Protein AF-A0AB34Z694-F1 (afdb_monomer_lite)

Seq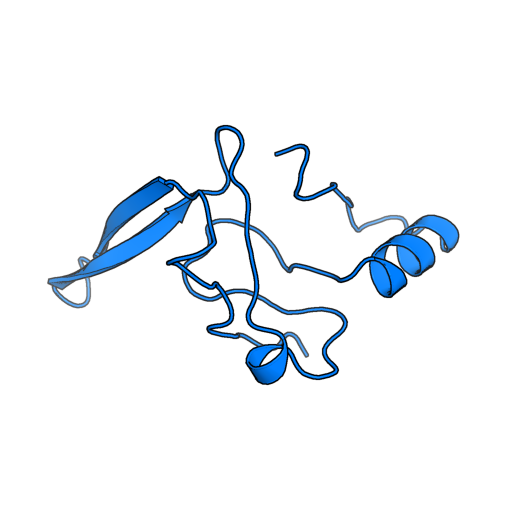uence (88 aa):
MTRWLYALDESDSRVQIEIKHDYETGEDHNFYSVSGGASLVFNREVVGNAHIFRQSRLGTEAICDRVLFDALSAAQLSGPSLRDAADL

Secondary structure (DSSP, 8-state):
-PPEE--B-TTT-B-EEEEEE-TTT--EEEEEE-TTT-B--B-HHHHTT-SEEEETTBSS--EE-HHHHHHHHHTT-SS-----GGG-

Foldseek 3Di:
DAAEFQFWDPVPKAWDWDWDQDPVVRDIDTATELPDQIGTDGHCVRCPPPQWHHYPRYPDDIDGDPVVVVVVVVVVDDDDDDDDSRVD

Structure (mmCIF, N/CA/C/O backbone):
data_AF-A0AB34Z694-F1
#
_entry.id   AF-A0AB34Z694-F1
#
loop_
_atom_site.group_PDB
_atom_site.id
_atom_site.type_symbol
_atom_site.label_atom_id
_atom_site.label_alt_id
_atom_site.label_comp_id
_atom_site.label_asym_id
_atom_site.label_entity_id
_atom_site.label_seq_id
_atom_site.pdbx_PDB_ins_code
_atom_site.Cartn_x
_atom_site.Cartn_y
_atom_site.Cartn_z
_atom_site.occupancy
_atom_site.B_iso_or_equiv
_atom_site.auth_seq_id
_atom_site.auth_comp_id
_atom_site.auth_asym_id
_atom_site.auth_atom_id
_atom_site.pdbx_PDB_model_num
ATOM 1 N N . MET A 1 1 ? 0.914 13.562 -10.105 1.00 52.72 1 MET A N 1
ATOM 2 C CA . MET A 1 1 ? -0.444 13.590 -9.521 1.00 52.72 1 MET A CA 1
ATOM 3 C C . MET A 1 1 ? -0.637 12.275 -8.780 1.00 52.72 1 MET A C 1
ATOM 5 O O . MET A 1 1 ? -0.667 11.246 -9.438 1.00 52.72 1 MET A O 1
ATOM 9 N N . THR A 1 2 ? -0.672 12.274 -7.447 1.00 61.69 2 THR A N 1
ATOM 10 C CA . THR A 1 2 ? -0.826 11.033 -6.664 1.00 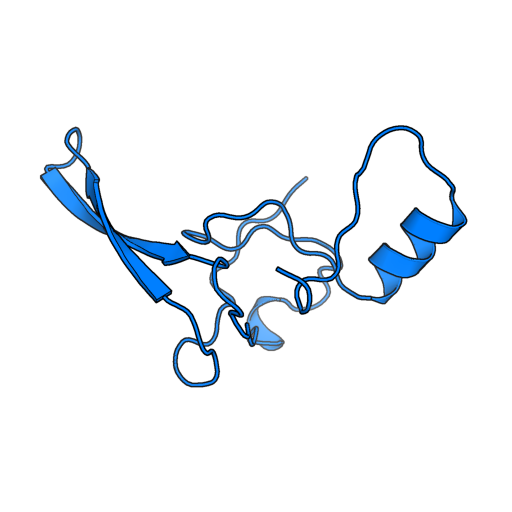61.69 2 THR A CA 1
ATOM 11 C C . THR A 1 2 ? -2.305 10.824 -6.358 1.00 61.69 2 THR A C 1
ATOM 13 O O . THR A 1 2 ? -2.937 11.702 -5.774 1.00 61.69 2 THR A O 1
ATOM 16 N N . ARG A 1 3 ? -2.871 9.695 -6.799 1.00 84.81 3 ARG A N 1
ATOM 17 C CA . ARG A 1 3 ? -4.289 9.361 -6.608 1.00 84.81 3 ARG A CA 1
ATOM 18 C C . ARG A 1 3 ? -4.476 8.670 -5.257 1.00 84.81 3 ARG A C 1
ATOM 20 O O . ARG A 1 3 ? -3.739 7.737 -4.946 1.00 84.81 3 ARG A O 1
ATOM 27 N N . TRP A 1 4 ? -5.457 9.125 -4.485 1.00 90.94 4 TRP A N 1
ATOM 28 C CA . TRP A 1 4 ? -5.895 8.459 -3.259 1.00 90.94 4 TRP A CA 1
ATOM 29 C C . TRP A 1 4 ? -6.996 7.454 -3.587 1.00 90.94 4 TRP A C 1
ATOM 31 O O . TRP A 1 4 ? -7.927 7.792 -4.321 1.00 90.94 4 TRP A O 1
ATOM 41 N N . LEU A 1 5 ? -6.877 6.232 -3.073 1.00 92.44 5 LEU A N 1
ATOM 42 C CA . LEU A 1 5 ? -7.806 5.128 -3.314 1.00 92.44 5 LEU A CA 1
ATOM 43 C C . LEU A 1 5 ? -8.269 4.487 -2.003 1.00 92.44 5 LEU A C 1
ATOM 45 O O . LEU A 1 5 ? -7.572 4.537 -0.991 1.00 92.44 5 LEU A O 1
ATOM 49 N N . TYR A 1 6 ? -9.436 3.846 -2.067 1.00 91.56 6 TYR A N 1
ATOM 50 C CA . TYR A 1 6 ? -9.951 2.922 -1.055 1.00 91.56 6 TYR A CA 1
ATOM 51 C C . TYR A 1 6 ? -9.930 1.508 -1.637 1.00 91.56 6 TYR A C 1
ATOM 53 O O . TYR A 1 6 ? -10.966 0.943 -1.965 1.00 91.56 6 TYR A O 1
ATOM 61 N N . ALA A 1 7 ? -8.726 0.989 -1.872 1.00 94.00 7 ALA A N 1
ATOM 62 C CA . ALA A 1 7 ? -8.519 -0.272 -2.572 1.00 94.00 7 ALA A CA 1
ATOM 63 C C . ALA A 1 7 ? -8.208 -1.449 -1.642 1.00 94.00 7 ALA A C 1
ATOM 65 O O . ALA A 1 7 ? -8.252 -2.577 -2.110 1.00 94.00 7 ALA A O 1
ATOM 66 N N . LEU A 1 8 ? -7.865 -1.224 -0.370 1.00 93.31 8 LEU A N 1
ATOM 67 C CA . LEU A 1 8 ? -7.579 -2.314 0.567 1.00 93.31 8 LEU A CA 1
ATOM 68 C C . LEU A 1 8 ? -8.799 -3.232 0.718 1.00 93.31 8 LEU A C 1
ATOM 70 O O . LEU A 1 8 ? -9.891 -2.767 1.036 1.00 93.31 8 LEU A O 1
ATOM 74 N N . ASP A 1 9 ? -8.597 -4.525 0.496 1.00 93.81 9 ASP A N 1
ATOM 75 C CA . ASP A 1 9 ? -9.568 -5.561 0.809 1.00 93.81 9 ASP A CA 1
ATOM 76 C C . ASP A 1 9 ? -9.375 -5.998 2.260 1.00 93.81 9 ASP A C 1
ATOM 78 O O . ASP A 1 9 ? -8.446 -6.737 2.577 1.00 93.81 9 ASP A O 1
ATOM 82 N N . GLU A 1 10 ? -10.218 -5.507 3.162 1.00 89.81 10 GLU A N 1
ATOM 83 C CA . GLU A 1 10 ? -10.112 -5.837 4.587 1.00 89.81 10 GLU A CA 1
ATOM 84 C C . GLU A 1 10 ? -10.399 -7.310 4.895 1.00 89.81 10 GLU A C 1
ATOM 86 O O . GLU A 1 10 ? -9.954 -7.800 5.929 1.00 89.81 10 GLU A O 1
ATOM 91 N N . SER A 1 11 ? -11.130 -8.015 4.025 1.00 91.25 11 SER A N 1
ATOM 92 C CA . SER A 1 11 ? -11.508 -9.414 4.264 1.00 91.25 11 SER A CA 1
ATOM 93 C C . SER A 1 11 ? -10.366 -10.367 3.930 1.00 91.25 11 SER A C 1
ATOM 95 O O . SER A 1 11 ? -10.144 -11.336 4.654 1.00 91.25 11 SER A O 1
ATOM 97 N N . ASP A 1 12 ? -9.618 -10.056 2.869 1.00 94.19 12 ASP A N 1
ATOM 98 C CA . ASP A 1 12 ? -8.490 -10.869 2.406 1.00 94.19 12 ASP A CA 1
ATOM 99 C C . ASP A 1 12 ? -7.123 -10.359 2.901 1.00 94.19 12 ASP A C 1
ATOM 101 O O . ASP A 1 12 ? -6.103 -11.026 2.713 1.00 94.19 12 ASP A O 1
ATOM 105 N N . SER A 1 13 ? -7.072 -9.195 3.558 1.00 91.62 13 SER A N 1
ATOM 106 C CA . SER A 1 13 ? -5.842 -8.650 4.143 1.00 91.62 13 SER A CA 1
ATOM 107 C C . SER A 1 13 ? -5.642 -9.080 5.594 1.00 91.62 13 SER A C 1
ATOM 109 O O . SER A 1 13 ? -6.564 -9.106 6.405 1.00 91.62 13 SER A O 1
ATOM 111 N N . ARG A 1 14 ? -4.382 -9.298 5.975 1.00 91.44 14 ARG A N 1
ATOM 112 C CA . ARG A 1 14 ? -3.957 -9.371 7.375 1.00 91.44 14 ARG A CA 1
ATOM 113 C C . ARG A 1 14 ? -3.328 -8.042 7.764 1.00 91.44 14 ARG A C 1
ATOM 115 O O . ARG A 1 14 ? -2.177 -7.789 7.422 1.00 91.44 14 ARG A O 1
ATOM 122 N N . VAL A 1 15 ? -4.056 -7.209 8.495 1.00 89.50 15 VAL A N 1
ATOM 123 C CA . VAL A 1 15 ? -3.581 -5.878 8.889 1.00 89.50 15 VAL A CA 1
ATOM 124 C C . VAL A 1 15 ? -4.027 -5.540 10.306 1.00 89.50 15 VAL A C 1
ATOM 126 O O . VAL A 1 15 ? -5.105 -5.948 10.736 1.00 89.50 15 VAL A O 1
ATOM 129 N N . GLN A 1 16 ? -3.197 -4.809 11.048 1.00 88.75 16 GLN A N 1
ATOM 130 C CA . GLN A 1 16 ? -3.592 -4.299 12.356 1.00 88.75 16 GLN A CA 1
ATOM 131 C C . GLN A 1 16 ? -4.400 -3.011 12.178 1.00 88.75 16 GLN A C 1
ATOM 133 O O . GLN A 1 16 ? -4.008 -2.130 11.413 1.00 88.75 16 GLN A O 1
ATOM 138 N N . ILE A 1 17 ? -5.520 -2.897 12.892 1.00 89.75 17 ILE A N 1
ATOM 139 C CA . ILE A 1 17 ? -6.356 -1.694 12.895 1.00 89.75 17 ILE A CA 1
ATOM 140 C C . ILE A 1 17 ? -6.073 -0.911 14.176 1.00 89.75 17 ILE A C 1
ATOM 142 O O . ILE A 1 17 ? -6.247 -1.419 15.284 1.00 89.75 17 ILE A O 1
ATOM 146 N N . GLU A 1 18 ? -5.641 0.331 14.012 1.00 88.81 18 GLU A N 1
ATOM 147 C CA . GLU A 1 18 ? -5.478 1.315 15.074 1.00 88.81 18 GLU A CA 1
ATOM 148 C C . GLU A 1 18 ? -6.632 2.313 15.004 1.00 88.81 18 GLU A C 1
ATOM 150 O O . GLU A 1 18 ? -6.925 2.855 13.941 1.00 88.81 18 GLU A O 1
ATOM 155 N N . ILE A 1 19 ? -7.282 2.587 16.131 1.00 90.31 19 ILE A N 1
ATOM 156 C CA . ILE A 1 19 ? -8.307 3.630 16.203 1.00 90.31 19 ILE A CA 1
ATOM 157 C C . ILE A 1 19 ? -7.619 4.924 16.628 1.00 90.31 19 ILE A C 1
ATOM 159 O O . ILE A 1 19 ? -6.949 4.966 17.662 1.00 90.31 19 ILE A O 1
ATOM 163 N N . LYS A 1 20 ? -7.775 5.978 15.828 1.00 87.50 20 LYS A N 1
ATOM 164 C CA . LYS A 1 20 ? -7.310 7.324 16.161 1.00 87.50 20 LYS A CA 1
ATOM 165 C C . LYS A 1 20 ? -8.500 8.253 16.296 1.00 87.50 20 LYS A C 1
ATOM 167 O O . LYS A 1 20 ? -9.310 8.348 15.380 1.00 87.50 20 LYS A O 1
ATOM 172 N N . HIS A 1 21 ? -8.550 8.941 17.427 1.00 91.25 21 HIS A N 1
ATOM 173 C CA . HIS A 1 21 ? -9.532 9.981 17.675 1.00 91.25 21 HIS A CA 1
ATOM 174 C C . HIS A 1 21 ? -9.109 11.271 16.971 1.00 91.25 21 HIS A C 1
ATOM 176 O O . HIS A 1 21 ? -7.990 11.758 17.176 1.00 91.25 21 HIS A O 1
ATOM 182 N N . ASP A 1 22 ? -9.992 11.813 16.144 1.00 90.00 22 ASP A N 1
ATOM 183 C CA . ASP A 1 22 ? -9.865 13.140 15.566 1.00 90.00 22 ASP A CA 1
ATOM 184 C C . ASP A 1 22 ? -10.476 14.159 16.536 1.00 90.00 22 ASP A C 1
ATOM 186 O O . ASP A 1 22 ? -11.690 14.250 16.694 1.00 90.00 22 ASP A O 1
ATOM 190 N N . TYR A 1 23 ? -9.620 14.937 17.198 1.00 89.19 23 TYR A N 1
ATOM 191 C CA . TYR A 1 23 ? -10.050 15.949 18.166 1.00 89.19 23 TYR A CA 1
ATOM 192 C C . TYR A 1 23 ? -10.700 17.184 17.518 1.00 89.19 23 TYR A C 1
ATOM 194 O O . TYR A 1 23 ? -11.323 17.970 18.232 1.00 89.19 23 TYR A O 1
ATOM 202 N N . GLU A 1 24 ? -10.550 17.390 16.205 1.00 91.12 24 GLU A N 1
ATOM 203 C CA . GLU A 1 24 ? -11.180 18.503 15.485 1.00 91.12 24 GLU A CA 1
ATOM 204 C C . GLU A 1 24 ? -12.634 18.175 15.131 1.00 91.12 24 GLU A C 1
ATOM 206 O O . GLU A 1 24 ? -13.516 19.021 15.289 1.00 91.12 24 GLU A O 1
ATOM 211 N N . THR A 1 25 ? -12.893 16.947 14.675 1.00 90.88 25 THR A N 1
ATOM 212 C CA . THR A 1 25 ? -14.239 16.488 14.287 1.00 90.88 25 THR A CA 1
ATOM 213 C C . THR A 1 25 ? -14.982 15.772 15.418 1.00 90.88 25 THR A C 1
ATOM 215 O O . THR A 1 25 ? -16.212 15.725 15.412 1.00 90.88 25 THR A O 1
ATOM 218 N N . GLY A 1 26 ? -14.254 15.257 16.412 1.00 93.69 26 GLY A N 1
ATOM 219 C CA . GLY A 1 26 ? -14.772 14.418 17.492 1.00 93.69 26 GLY A CA 1
ATOM 220 C C . GLY A 1 26 ? -15.044 12.969 17.075 1.00 93.69 26 GLY A C 1
ATOM 221 O O . GLY A 1 26 ? -15.676 12.236 17.838 1.00 93.69 26 GLY A O 1
ATOM 222 N N . GLU A 1 27 ? -14.615 12.555 15.880 1.00 92.75 27 GLU A N 1
ATOM 223 C CA . GLU A 1 27 ? -14.859 11.218 15.336 1.00 92.75 27 GLU A CA 1
ATOM 224 C C . GLU A 1 27 ? -13.670 10.271 15.543 1.00 92.75 27 GLU A C 1
ATOM 226 O O . GLU A 1 27 ? -12.506 10.667 15.536 1.00 92.75 27 GLU A O 1
ATOM 231 N N . ASP A 1 28 ? -13.967 8.979 15.672 1.00 91.62 28 ASP A N 1
ATOM 232 C CA . ASP A 1 28 ? -12.952 7.930 15.656 1.00 91.62 28 ASP A CA 1
ATOM 233 C C . ASP A 1 28 ? -12.729 7.431 14.223 1.00 91.62 28 ASP A C 1
ATOM 235 O O . ASP A 1 28 ? -13.665 7.140 13.468 1.00 91.62 28 ASP A O 1
ATOM 239 N N . HIS A 1 29 ? -11.464 7.297 13.835 1.00 87.81 29 HIS A N 1
ATOM 240 C CA . HIS A 1 29 ? -11.067 6.815 12.521 1.00 87.81 29 HIS A CA 1
ATOM 241 C C . HIS A 1 29 ? -10.155 5.599 12.624 1.00 87.81 29 HIS A C 1
ATOM 243 O O . HIS A 1 29 ? -9.148 5.601 13.332 1.00 87.81 29 HIS A O 1
ATOM 249 N N . ASN A 1 30 ? -10.481 4.574 11.841 1.00 88.19 30 ASN A N 1
ATOM 250 C CA . ASN A 1 30 ? -9.626 3.407 11.677 1.00 88.19 30 ASN A CA 1
ATOM 251 C C . ASN A 1 30 ? -8.424 3.767 10.805 1.00 88.19 30 ASN A C 1
ATOM 253 O O . ASN A 1 30 ? -8.588 4.309 9.712 1.00 88.19 30 ASN A O 1
ATOM 257 N N . PHE A 1 31 ? -7.235 3.413 11.269 1.00 88.69 31 PHE A N 1
ATOM 258 C CA . PHE A 1 31 ? -5.987 3.454 10.528 1.00 88.69 31 PHE A CA 1
ATOM 259 C C . PHE A 1 31 ? -5.417 2.046 10.422 1.00 88.69 31 PHE A C 1
ATOM 261 O O . PHE A 1 31 ? -5.340 1.311 11.402 1.00 88.69 31 PHE A O 1
ATOM 268 N N . TYR A 1 32 ? -5.000 1.676 9.219 1.00 89.19 32 TYR A N 1
ATOM 269 C CA . TYR A 1 32 ? -4.396 0.381 8.951 1.00 89.19 32 TYR A CA 1
ATOM 270 C C . TYR A 1 32 ? -2.882 0.497 9.140 1.00 89.19 32 TYR A C 1
ATOM 272 O O . TYR A 1 32 ? -2.217 1.300 8.475 1.00 89.19 32 TYR A O 1
ATOM 280 N N . SER A 1 33 ? -2.340 -0.295 10.058 1.00 85.94 33 SER A N 1
ATOM 281 C CA . SER A 1 33 ? -0.914 -0.357 10.361 1.00 85.94 33 SER A CA 1
ATOM 282 C C . SER A 1 33 ? -0.263 -1.486 9.570 1.00 85.94 33 SER A C 1
ATOM 284 O O . SER A 1 33 ? -0.721 -2.627 9.598 1.00 85.94 33 SER A O 1
ATOM 286 N N . VAL A 1 34 ? 0.807 -1.152 8.847 1.00 83.62 34 VAL A N 1
ATOM 287 C CA . VAL A 1 34 ? 1.598 -2.116 8.059 1.00 83.62 34 VAL A CA 1
ATOM 288 C C . VAL A 1 34 ? 2.682 -2.812 8.883 1.00 83.62 34 VAL A C 1
ATOM 290 O O . VAL A 1 34 ? 3.322 -3.738 8.399 1.00 83.62 34 VAL A O 1
ATOM 293 N N . SER A 1 35 ? 2.882 -2.374 10.126 1.00 82.00 35 SER A N 1
ATOM 294 C CA . SER A 1 35 ? 3.878 -2.929 11.037 1.00 82.00 35 SER A CA 1
ATOM 295 C C . SER A 1 35 ? 3.520 -4.357 11.461 1.00 82.00 35 SER A C 1
ATOM 297 O O . SER A 1 35 ? 2.352 -4.673 11.684 1.00 82.00 35 SER A O 1
ATOM 299 N N . GLY A 1 36 ? 4.534 -5.205 11.657 1.00 78.19 36 GLY A N 1
ATOM 300 C CA . GLY A 1 36 ? 4.355 -6.530 12.263 1.00 78.19 36 GLY A CA 1
ATOM 301 C C . GLY A 1 36 ? 3.939 -7.631 11.285 1.00 78.19 36 GLY A C 1
ATOM 302 O O . GLY A 1 36 ? 3.223 -8.554 11.677 1.00 78.19 36 GLY A O 1
ATOM 303 N N . GLY A 1 37 ? 4.384 -7.561 10.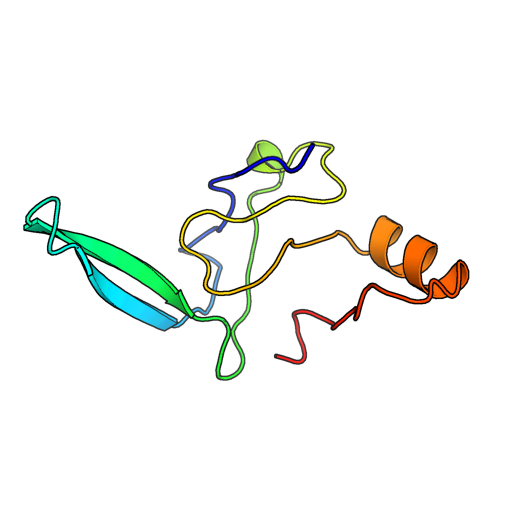026 1.00 79.62 37 GLY A N 1
ATOM 304 C CA . GLY A 1 37 ? 4.112 -8.593 9.024 1.00 79.62 37 GLY A CA 1
ATOM 305 C C . GLY A 1 37 ? 2.697 -8.523 8.454 1.00 79.62 37 GLY A C 1
ATOM 306 O O . GLY A 1 37 ? 2.029 -9.557 8.297 1.00 79.62 37 GLY A O 1
ATOM 307 N N . ALA A 1 38 ? 2.218 -7.312 8.166 1.00 86.56 38 ALA A N 1
ATOM 308 C CA . ALA A 1 38 ? 0.963 -7.130 7.454 1.00 86.56 38 ALA A CA 1
ATOM 309 C C . ALA A 1 38 ? 1.020 -7.790 6.063 1.00 86.56 38 ALA A C 1
ATOM 311 O O . ALA A 1 38 ? 2.056 -7.835 5.407 1.00 86.56 38 ALA A O 1
ATOM 312 N N . SER A 1 39 ? -0.113 -8.308 5.603 1.00 89.44 39 SER A N 1
ATOM 313 C CA . SER A 1 39 ? -0.306 -8.783 4.236 1.00 89.44 39 SER A CA 1
ATOM 314 C C . SER A 1 39 ? -1.483 -8.023 3.653 1.00 89.44 39 SER A 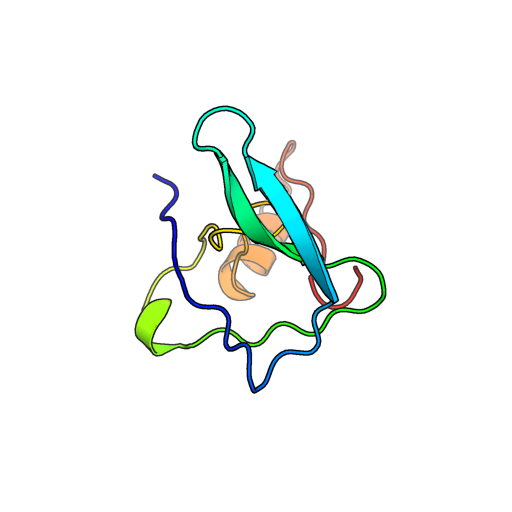C 1
ATOM 316 O O . SER A 1 39 ? -2.596 -8.123 4.165 1.00 89.44 39 SER A O 1
ATOM 318 N N . LEU A 1 40 ? -1.218 -7.206 2.637 1.00 90.75 40 LEU A N 1
ATOM 319 C CA . LEU A 1 40 ? -2.207 -6.308 2.056 1.00 90.75 40 LEU A CA 1
ATOM 320 C C . LEU A 1 40 ? -2.666 -6.855 0.709 1.00 90.75 40 LEU A C 1
ATOM 322 O O . LEU A 1 40 ? -1.858 -7.069 -0.196 1.00 90.75 40 LEU A O 1
ATOM 326 N N . VAL A 1 41 ? -3.972 -7.029 0.571 1.00 93.12 41 VAL A N 1
ATOM 327 C CA . VAL A 1 41 ? -4.633 -7.369 -0.683 1.00 93.12 41 VAL A CA 1
ATOM 328 C C . VAL A 1 41 ? -5.382 -6.132 -1.157 1.00 93.12 41 VAL A C 1
ATOM 330 O O . VAL A 1 41 ? -6.122 -5.512 -0.397 1.00 93.12 41 VAL A O 1
ATOM 333 N N . PHE A 1 42 ? -5.165 -5.739 -2.412 1.00 92.94 42 PHE A N 1
ATOM 334 C CA . PHE A 1 42 ? -5.838 -4.588 -3.010 1.00 92.94 42 PHE A CA 1
ATOM 335 C C . PHE A 1 42 ? -6.811 -5.033 -4.101 1.00 92.94 42 PHE A C 1
ATOM 337 O O . PHE A 1 42 ? -6.448 -5.783 -5.010 1.00 92.94 42 PHE A O 1
ATOM 344 N N . ASN A 1 43 ? -8.032 -4.507 -4.047 1.00 94.62 43 ASN A N 1
ATOM 345 C CA . ASN A 1 43 ? -9.071 -4.715 -5.040 1.00 94.62 43 ASN A CA 1
ATOM 346 C C . ASN A 1 43 ? -8.649 -4.143 -6.397 1.00 94.62 43 ASN A C 1
ATOM 348 O O . ASN A 1 43 ? -8.590 -2.926 -6.604 1.00 94.62 43 ASN A O 1
ATOM 352 N N . ARG A 1 44 ? -8.376 -5.046 -7.346 1.00 92.25 44 ARG A N 1
ATOM 353 C CA . ARG A 1 44 ? -7.865 -4.712 -8.685 1.00 92.25 44 ARG A CA 1
ATOM 354 C C . ARG A 1 44 ? -8.778 -3.769 -9.458 1.00 92.25 44 ARG A C 1
ATOM 356 O O . ARG A 1 44 ? -8.277 -2.917 -10.181 1.00 92.25 44 ARG A O 1
ATOM 363 N N . GLU A 1 45 ? -10.090 -3.885 -9.283 1.00 93.75 45 GLU A N 1
ATOM 364 C CA . GLU A 1 45 ? -11.058 -3.009 -9.952 1.00 93.75 45 GLU A CA 1
ATOM 365 C C . GLU A 1 45 ? -10.958 -1.555 -9.470 1.00 93.75 45 GLU A C 1
ATOM 367 O O . GLU A 1 45 ? -11.079 -0.627 -10.270 1.00 93.75 45 GLU A O 1
ATOM 372 N N . VAL A 1 46 ? -10.662 -1.341 -8.182 1.00 94.50 46 VAL A N 1
ATOM 373 C CA . VAL A 1 46 ? -10.489 0.002 -7.606 1.00 94.50 46 VAL A CA 1
ATOM 374 C C . VAL A 1 46 ? -9.147 0.609 -8.020 1.00 94.50 46 VAL A C 1
ATOM 376 O O . VAL A 1 46 ? -9.078 1.795 -8.363 1.00 94.50 46 VAL A O 1
ATOM 379 N N . VAL A 1 47 ? -8.081 -0.200 -8.010 1.00 93.25 47 VAL A N 1
ATOM 380 C CA . VAL A 1 47 ? -6.745 0.216 -8.473 1.00 93.25 47 VAL A CA 1
ATOM 381 C C . VAL A 1 47 ? -6.777 0.560 -9.964 1.00 93.25 47 VAL A C 1
ATOM 383 O O . VAL A 1 47 ? -6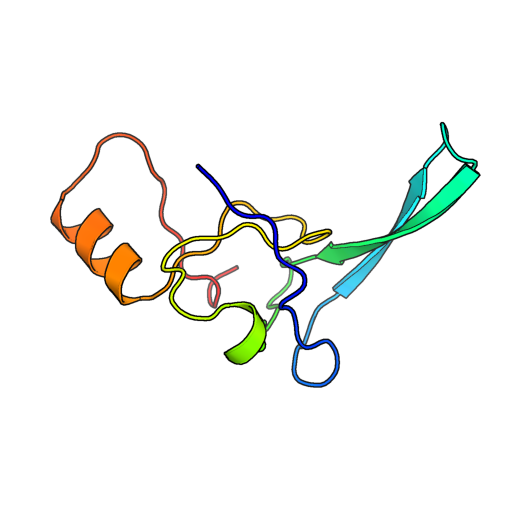.280 1.612 -10.376 1.00 93.25 47 VAL A O 1
ATOM 386 N N . GLY A 1 48 ? -7.418 -0.281 -10.775 1.00 92.62 48 GLY A N 1
ATOM 387 C CA . GLY A 1 48 ? -7.462 -0.137 -12.224 1.00 92.62 48 GLY A CA 1
ATOM 388 C C . GLY A 1 48 ? -6.056 -0.149 -12.828 1.00 92.62 48 GLY A C 1
ATOM 389 O O . GLY A 1 48 ? -5.225 -0.981 -12.481 1.00 92.62 48 GLY A O 1
ATOM 390 N N . ASN A 1 49 ? -5.775 0.812 -13.710 1.00 92.00 49 ASN A N 1
ATOM 391 C CA . ASN A 1 49 ? -4.494 0.917 -14.422 1.00 92.00 49 ASN A CA 1
ATOM 392 C C . ASN A 1 49 ? -3.447 1.786 -13.693 1.00 92.00 49 ASN A C 1
ATOM 394 O O . ASN A 1 49 ? -2.520 2.295 -14.323 1.00 92.00 49 ASN A O 1
ATOM 398 N N . ALA A 1 50 ? -3.618 2.056 -12.394 1.00 91.88 50 ALA A N 1
ATOM 399 C CA . ALA A 1 50 ? -2.669 2.882 -11.651 1.00 91.88 50 ALA A CA 1
ATOM 400 C C . ALA A 1 50 ? -1.431 2.070 -11.238 1.00 91.88 50 ALA A C 1
ATOM 402 O O . ALA A 1 50 ? -1.532 1.143 -10.443 1.00 91.88 50 ALA A O 1
ATOM 403 N N . HIS A 1 51 ? -0.255 2.496 -11.704 1.00 92.19 51 HIS A N 1
ATOM 404 C CA . HIS A 1 51 ? 1.037 1.934 -11.284 1.00 92.19 51 HIS A CA 1
ATOM 405 C C . HIS A 1 51 ? 1.513 2.439 -9.913 1.00 92.19 51 HIS A C 1
ATOM 407 O O . HIS A 1 51 ? 2.393 1.839 -9.302 1.00 92.19 51 HIS A O 1
ATOM 413 N N . ILE A 1 52 ? 0.959 3.559 -9.434 1.00 92.56 52 ILE A N 1
ATOM 414 C CA . ILE A 1 52 ? 1.246 4.144 -8.121 1.00 92.56 52 ILE A CA 1
ATOM 415 C C . ILE A 1 52 ? -0.003 4.817 -7.552 1.00 92.56 52 ILE A C 1
ATOM 417 O O . ILE A 1 52 ? -0.715 5.533 -8.263 1.00 92.56 52 ILE A O 1
ATOM 421 N N . PHE A 1 53 ? -0.265 4.620 -6.265 1.00 93.69 53 PHE A N 1
ATOM 422 C CA . PHE A 1 53 ? -1.380 5.246 -5.559 1.00 93.69 53 PHE A CA 1
ATOM 423 C C . PHE A 1 53 ? -1.092 5.379 -4.062 1.00 93.69 53 PHE A C 1
ATOM 425 O O . PHE A 1 53 ? -0.169 4.771 -3.529 1.00 93.69 53 PHE A O 1
ATOM 432 N N . ARG A 1 54 ? -1.892 6.187 -3.364 1.00 92.38 54 ARG A N 1
ATOM 433 C CA . ARG A 1 54 ? -1.927 6.214 -1.898 1.00 92.38 54 ARG A CA 1
ATOM 434 C C . ARG A 1 54 ? -3.205 5.552 -1.413 1.00 92.38 54 ARG A C 1
ATOM 436 O O . ARG A 1 54 ? -4.291 5.902 -1.874 1.00 92.38 54 ARG A O 1
ATOM 443 N N . GLN A 1 55 ? -3.074 4.603 -0.496 1.00 91.81 55 GLN A N 1
ATOM 444 C CA . GLN A 1 55 ? -4.225 4.000 0.160 1.00 91.81 55 GLN A CA 1
ATOM 445 C C . GLN A 1 55 ? -4.689 4.919 1.290 1.00 91.81 55 GLN A C 1
ATOM 447 O O . GLN A 1 55 ? -3.906 5.301 2.160 1.00 91.81 55 GLN A O 1
ATOM 452 N N . SER A 1 56 ? -5.970 5.274 1.277 1.00 88.56 56 SER A N 1
ATOM 453 C CA . SER A 1 56 ? -6.561 6.060 2.355 1.00 88.56 56 SER A CA 1
ATOM 454 C C . SER A 1 56 ? -6.467 5.303 3.679 1.00 88.56 56 SER A C 1
ATOM 456 O O . SER A 1 56 ? -6.686 4.090 3.722 1.00 88.56 56 SER A O 1
ATOM 458 N N . ARG A 1 57 ? -6.140 6.030 4.754 1.00 87.25 57 ARG A N 1
ATOM 459 C CA . ARG A 1 57 ? -6.021 5.515 6.130 1.00 87.25 57 ARG A CA 1
ATOM 460 C C . ARG A 1 57 ? -4.949 4.437 6.342 1.00 87.25 57 ARG A C 1
ATOM 462 O O . ARG A 1 57 ? -4.876 3.868 7.425 1.00 87.25 57 ARG A O 1
ATOM 469 N N . LEU A 1 58 ? -4.095 4.160 5.358 1.00 88.56 58 LEU A N 1
ATOM 470 C CA . LEU A 1 58 ? -2.947 3.271 5.530 1.00 88.56 58 LEU A CA 1
ATOM 471 C C . LEU A 1 58 ? -1.750 4.086 6.023 1.00 88.56 58 LEU A C 1
ATOM 473 O O . LEU A 1 58 ? -1.399 5.097 5.418 1.00 88.56 58 LEU A O 1
ATOM 477 N N . GLY A 1 59 ? -1.115 3.649 7.109 1.00 79.12 59 GLY A N 1
ATOM 478 C CA . GLY A 1 59 ? 0.022 4.332 7.735 1.00 79.12 59 GLY A CA 1
ATOM 479 C C . GLY A 1 59 ? 1.345 4.233 6.964 1.00 79.12 59 GLY A C 1
ATOM 480 O O . GLY A 1 59 ? 2.396 4.181 7.593 1.00 79.12 59 GLY A O 1
ATOM 481 N N . THR A 1 60 ? 1.311 4.158 5.632 1.00 82.44 60 THR A N 1
ATOM 482 C CA . THR A 1 60 ? 2.496 4.014 4.774 1.00 82.44 60 THR A CA 1
ATOM 483 C C . THR A 1 60 ? 2.504 5.038 3.639 1.00 82.44 60 THR A C 1
ATOM 485 O O . THR A 1 60 ? 1.524 5.746 3.397 1.00 82.44 60 THR A O 1
ATOM 488 N N . GLU A 1 61 ? 3.636 5.12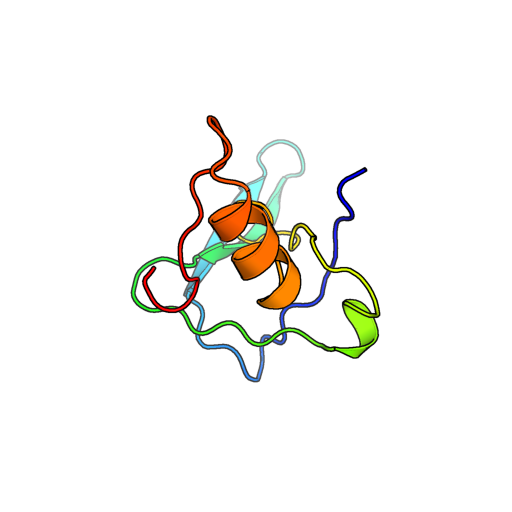3 2.948 1.00 87.12 61 GLU A N 1
ATOM 489 C CA . GLU A 1 61 ? 3.809 5.971 1.774 1.00 87.12 61 GLU A CA 1
ATOM 490 C C . GLU A 1 61 ? 3.041 5.438 0.551 1.00 87.12 61 GLU A C 1
ATOM 492 O O . GLU A 1 61 ? 2.238 4.508 0.625 1.00 87.12 61 GLU A O 1
ATOM 497 N N . ALA A 1 62 ? 3.239 6.069 -0.607 1.00 90.19 62 ALA A N 1
ATOM 498 C CA . ALA A 1 62 ? 2.630 5.593 -1.841 1.00 90.19 62 ALA A CA 1
ATOM 499 C C . ALA A 1 62 ? 3.039 4.140 -2.150 1.00 90.19 62 ALA A C 1
ATOM 501 O O . ALA A 1 62 ? 4.204 3.764 -2.038 1.00 90.19 62 ALA A O 1
ATOM 502 N N . ILE A 1 63 ? 2.065 3.352 -2.591 1.00 90.62 63 ILE A N 1
ATOM 503 C CA . ILE A 1 63 ? 2.230 1.970 -3.028 1.00 90.62 63 ILE A CA 1
ATOM 504 C C . ILE A 1 63 ? 2.414 1.982 -4.539 1.00 90.62 63 ILE A C 1
ATOM 506 O O . ILE A 1 63 ? 1.678 2.679 -5.243 1.00 90.62 63 ILE A O 1
ATOM 510 N N . CYS A 1 64 ? 3.371 1.204 -5.037 1.00 91.38 64 CYS A N 1
ATOM 511 C CA . CYS A 1 64 ? 3.555 0.976 -6.464 1.00 91.38 64 CYS A CA 1
ATOM 512 C C . CYS A 1 64 ? 3.474 -0.510 -6.803 1.00 91.38 64 CYS A C 1
ATOM 514 O O . CYS A 1 64 ? 3.712 -1.367 -5.952 1.00 91.38 64 CYS A O 1
ATOM 516 N N . ASP A 1 65 ? 3.109 -0.805 -8.047 1.00 91.25 65 ASP A N 1
ATOM 517 C CA . ASP A 1 65 ? 3.168 -2.169 -8.553 1.00 91.25 65 ASP A CA 1
ATOM 518 C C . ASP A 1 65 ? 4.605 -2.595 -8.884 1.00 91.25 65 ASP A C 1
ATOM 520 O O . ASP A 1 65 ? 5.554 -1.803 -8.880 1.00 91.25 65 ASP A O 1
ATOM 524 N N . ARG A 1 66 ? 4.767 -3.887 -9.189 1.00 90.06 66 ARG A N 1
ATOM 525 C CA . ARG A 1 66 ? 6.086 -4.452 -9.470 1.00 90.06 66 ARG A CA 1
ATOM 526 C C . ARG A 1 66 ? 6.731 -3.867 -10.729 1.00 90.06 66 ARG A C 1
ATOM 528 O O . ARG A 1 66 ? 7.946 -3.710 -10.765 1.00 90.06 66 ARG A O 1
ATOM 535 N N . VAL A 1 67 ? 5.927 -3.505 -11.729 1.00 92.81 67 VAL A N 1
ATOM 536 C CA . VAL A 1 67 ? 6.419 -2.936 -12.991 1.00 92.81 67 VAL A CA 1
ATOM 537 C C . VAL A 1 67 ? 7.107 -1.598 -12.733 1.00 92.81 67 VAL A C 1
ATOM 539 O O . VAL A 1 67 ? 8.227 -1.377 -13.195 1.00 92.81 67 VAL A O 1
ATOM 542 N N . LEU A 1 68 ? 6.469 -0.717 -11.960 1.00 91.00 68 LEU A N 1
ATOM 543 C CA . LEU A 1 68 ? 7.061 0.564 -11.600 1.00 91.00 68 LEU A CA 1
ATOM 544 C C . LEU A 1 68 ? 8.233 0.396 -10.628 1.00 91.00 68 LEU A C 1
ATOM 546 O O . LEU A 1 68 ? 9.240 1.082 -10.791 1.00 91.00 68 LEU A O 1
ATOM 550 N N . PHE A 1 69 ? 8.145 -0.528 -9.668 1.00 90.75 69 PHE A N 1
ATOM 551 C CA . PHE A 1 69 ? 9.260 -0.847 -8.771 1.00 90.75 69 PHE A CA 1
ATOM 552 C C . PHE A 1 69 ? 10.523 -1.234 -9.552 1.00 90.75 69 PHE A C 1
ATOM 554 O O . PHE A 1 69 ? 11.593 -0.666 -9.319 1.00 90.75 69 PHE A O 1
ATOM 561 N N . ASP A 1 70 ? 10.407 -2.167 -10.500 1.00 91.69 70 ASP A N 1
ATOM 562 C CA . ASP A 1 70 ? 11.541 -2.647 -11.291 1.00 91.69 70 ASP A CA 1
ATOM 563 C C . ASP A 1 70 ? 12.095 -1.527 -12.192 1.00 91.69 70 ASP A C 1
ATOM 565 O O . ASP A 1 70 ? 13.311 -1.345 -12.276 1.00 91.69 70 ASP A O 1
ATOM 569 N N . ALA A 1 71 ? 11.222 -0.713 -12.799 1.00 91.69 71 ALA A N 1
ATOM 570 C CA . ALA A 1 71 ? 11.631 0.430 -13.616 1.00 91.69 71 ALA A CA 1
ATOM 571 C C . ALA A 1 71 ? 12.395 1.495 -12.806 1.00 91.69 71 ALA A C 1
ATOM 573 O O . ALA A 1 71 ? 13.439 1.978 -13.249 1.00 91.69 71 ALA A O 1
ATOM 574 N N . LEU A 1 72 ? 11.907 1.847 -11.610 1.00 89.88 72 LEU A N 1
ATOM 575 C CA . LEU A 1 72 ? 12.569 2.806 -10.718 1.00 89.88 72 LEU A CA 1
ATOM 576 C C . LEU A 1 72 ? 13.897 2.256 -10.182 1.00 89.88 72 LEU A C 1
ATOM 578 O O . LEU A 1 72 ? 14.877 2.998 -10.103 1.00 89.88 72 LEU A O 1
ATOM 582 N N . SER A 1 73 ? 13.943 0.960 -9.866 1.00 87.81 73 SER A N 1
ATOM 583 C CA . SER A 1 73 ? 15.161 0.280 -9.412 1.00 87.81 73 SER A CA 1
ATOM 584 C C . SER A 1 73 ? 16.233 0.264 -10.504 1.00 87.81 73 SER A C 1
ATOM 586 O O . SER A 1 73 ? 17.393 0.581 -10.242 1.00 87.81 73 SER A O 1
ATOM 588 N N . ALA A 1 74 ? 15.846 -0.032 -11.749 1.00 90.19 74 ALA A N 1
ATOM 589 C CA . ALA A 1 74 ? 16.749 -0.021 -12.898 1.00 90.19 74 ALA A CA 1
ATOM 590 C C . ALA A 1 74 ? 17.265 1.388 -13.232 1.00 90.19 74 ALA A C 1
ATOM 592 O O . ALA A 1 74 ? 18.417 1.543 -13.639 1.00 90.19 74 ALA A O 1
ATOM 593 N N . ALA A 1 75 ? 16.434 2.414 -13.030 1.00 89.00 75 ALA A N 1
ATOM 594 C CA . ALA A 1 75 ? 16.793 3.807 -13.276 1.00 89.00 75 ALA A CA 1
ATOM 595 C C . ALA A 1 75 ? 17.810 4.380 -12.267 1.00 89.00 75 ALA A C 1
ATOM 597 O O . ALA A 1 75 ? 18.318 5.474 -12.504 1.00 89.00 75 ALA A O 1
ATOM 598 N N . GLN A 1 76 ? 18.115 3.666 -11.170 1.00 79.50 76 GLN A N 1
ATOM 599 C CA . GLN A 1 76 ? 19.107 4.054 -10.151 1.00 79.50 76 GLN A CA 1
ATOM 600 C C . GLN A 1 76 ? 18.946 5.509 -9.682 1.00 79.50 76 GLN A C 1
ATOM 602 O O . GLN A 1 76 ? 19.903 6.280 -9.589 1.00 79.50 76 GLN A O 1
ATOM 607 N N . LEU A 1 77 ? 17.702 5.902 -9.411 1.00 79.56 77 LEU A N 1
ATOM 608 C CA . LEU A 1 77 ? 17.379 7.271 -9.028 1.00 79.56 77 LEU A CA 1
ATOM 609 C C . LEU A 1 77 ? 17.936 7.591 -7.636 1.00 79.56 77 LEU A C 1
ATOM 611 O O . LEU A 1 77 ? 17.705 6.864 -6.672 1.00 79.56 77 LEU A O 1
ATOM 615 N N . SER A 1 78 ? 18.597 8.738 -7.497 1.00 73.31 78 SER A N 1
ATOM 616 C CA . SER A 1 78 ? 18.933 9.302 -6.191 1.00 73.31 78 SER A CA 1
ATOM 617 C C . SER A 1 78 ? 17.689 9.976 -5.597 1.00 73.31 78 SER A C 1
ATOM 619 O O . SER A 1 78 ? 17.374 11.112 -5.952 1.00 73.31 78 SER A O 1
ATOM 621 N N . GLY A 1 79 ? 16.943 9.282 -4.735 1.00 71.25 79 GLY A N 1
ATOM 622 C CA . GLY A 1 79 ? 15.790 9.881 -4.052 1.00 71.25 79 GLY A CA 1
ATOM 623 C C . GLY A 1 79 ? 14.799 8.882 -3.454 1.00 71.25 79 GLY A C 1
ATOM 624 O O . GLY A 1 79 ? 14.674 8.831 -2.232 1.00 71.25 79 GLY A O 1
ATOM 625 N N . PRO A 1 80 ? 14.066 8.106 -4.271 1.00 71.81 80 PRO A N 1
ATOM 626 C CA . PRO A 1 80 ? 13.068 7.179 -3.753 1.00 71.81 80 PRO A CA 1
ATOM 627 C C . PRO A 1 80 ? 13.734 5.983 -3.058 1.00 71.81 80 PRO A C 1
ATOM 629 O O . PRO A 1 80 ? 14.496 5.241 -3.675 1.00 71.81 80 PRO A O 1
ATOM 632 N N . SER A 1 81 ? 13.422 5.772 -1.776 1.00 78.56 81 SER A N 1
ATOM 633 C CA . SER A 1 81 ? 13.684 4.492 -1.113 1.00 78.56 81 SER A CA 1
ATOM 634 C C . SER A 1 81 ? 12.534 3.552 -1.444 1.00 78.56 81 SER A C 1
ATOM 636 O O . SER A 1 81 ? 11.391 3.802 -1.066 1.00 78.56 81 SER A O 1
ATOM 638 N N . LEU A 1 82 ? 12.840 2.494 -2.185 1.00 80.88 82 LEU A N 1
ATOM 639 C CA . LEU A 1 82 ? 11.891 1.435 -2.488 1.00 80.88 82 LEU A CA 1
ATOM 640 C C . LEU A 1 82 ? 12.055 0.331 -1.443 1.00 80.88 82 LEU A C 1
ATOM 642 O O . LEU A 1 82 ? 13.175 -0.086 -1.147 1.00 80.88 82 LEU A O 1
ATOM 646 N N . ARG A 1 83 ? 10.940 -0.128 -0.880 1.00 80.44 83 ARG A N 1
ATOM 647 C CA . ARG A 1 83 ? 10.886 -1.284 0.017 1.00 80.44 83 ARG A CA 1
ATOM 648 C C . ARG A 1 83 ? 9.820 -2.231 -0.487 1.00 80.44 83 ARG A C 1
ATOM 650 O O . ARG A 1 83 ? 8.773 -1.774 -0.945 1.00 80.44 83 ARG A O 1
ATOM 657 N N . ASP A 1 84 ? 10.104 -3.523 -0.413 1.00 76.00 84 ASP A N 1
ATOM 658 C CA . ASP A 1 84 ? 9.074 -4.518 -0.660 1.00 76.00 84 ASP A CA 1
ATOM 659 C C . ASP A 1 84 ? 8.030 -4.427 0.459 1.00 76.00 84 ASP A C 1
ATOM 661 O O . ASP A 1 84 ? 8.373 -4.338 1.639 1.00 76.00 84 ASP A O 1
ATOM 665 N N . ALA A 1 85 ? 6.753 -4.402 0.084 1.00 66.75 85 ALA A N 1
ATOM 666 C CA . ALA A 1 85 ? 5.659 -4.331 1.042 1.00 66.75 85 ALA A CA 1
ATOM 667 C C . ALA A 1 85 ? 5.516 -5.628 1.856 1.00 66.75 85 ALA A C 1
ATOM 669 O O . ALA A 1 85 ? 4.941 -5.591 2.940 1.00 66.75 85 ALA A O 1
ATOM 670 N N . ALA A 1 86 ? 6.030 -6.756 1.352 1.00 67.62 86 ALA A N 1
ATOM 671 C CA . ALA A 1 86 ? 6.064 -8.021 2.081 1.00 67.62 86 ALA A CA 1
ATOM 672 C C . ALA A 1 86 ? 7.151 -8.064 3.174 1.00 67.62 86 ALA A C 1
ATOM 674 O O . ALA A 1 86 ? 7.068 -8.909 4.063 1.00 67.62 86 ALA A O 1
ATOM 675 N N . ASP A 1 87 ? 8.129 -7.153 3.127 1.00 67.00 87 ASP A N 1
ATOM 676 C CA . ASP A 1 87 ? 9.277 -7.098 4.044 1.00 67.00 87 ASP A CA 1
ATOM 677 C C . ASP A 1 87 ? 9.133 -5.999 5.127 1.00 67.00 87 ASP A C 1
ATOM 679 O O . ASP A 1 87 ? 10.137 -5.525 5.672 1.00 67.00 87 ASP A O 1
ATOM 683 N N . LEU A 1 88 ? 7.900 -5.550 5.416 1.00 62.81 88 LEU A N 1
ATOM 684 C CA . LEU A 1 88 ? 7.585 -4.499 6.404 1.00 62.81 88 LEU A CA 1
ATOM 685 C C . LEU A 1 88 ? 7.425 -5.005 7.849 1.00 62.81 88 LEU A C 1
ATOM 687 O O . LEU A 1 88 ? 6.782 -6.056 8.084 1.00 62.81 88 LEU A O 1
#

Radius of gyration: 14.42 Å; chains: 1; bounding box: 34×29×33 Å

pLDDT: mean 86.81, std 8.38, range [52.72, 94.62]